Protein AF-A0ABD5T4Z7-F1 (afdb_monomer)

Foldseek 3Di:
DDDDDDDDDDDDDDDDDPDDPDDDDDDPDDDDDPDDDDDDDPPPPVPPPQLPALQQQFAAEPCLQVDLFAKGAYPPAAEDEDEDFLQDLVRLCCLPPPVSCCRVVDRVVRNYMYTYQHDQDDPRAGPPDPCRVVVRVVLSVCSNPPSNRSSVVVNSSSVPRDDDD

Mean predicted aligned error: 14.68 Å

Radius of gyration: 27.95 Å; Cα contacts (8 Å, |Δi|>4): 190; chains: 1; bounding box: 89×66×35 Å

Organism: NCBI:txid1526114

Secondary structure (DSSP, 8-state):
----------------------S-----------------------------STTTTPPPPS-GGG-SS-EES-TTSPEEEEEE-TT-HHHHHIIIIIIHHHIIIIITTTS-EEEEEE--EETTEESSSTTHHHHHHHHHHHHHH-GGGHHHHHHHHHHTPPPP-

pLDDT: mean 80.8, std 23.01, range [32.28, 98.5]

Nearest PDB structures (foldseek):
  3eu4-assembly1_A  TM=8.354E-01  e=1.193E-07  Bacillus subtilis
  7unn-assembly1_A  TM=8.464E-01  e=4.435E-05  Corynebacterium diphtheriae
  4pwp-assembly1_A  TM=8.329E-01  e=1.102E-04  Corynebacterium diphtheriae
  5kbc-assembly2_A  TM=7.481E-01  e=1.738E-04  Chlamydia trachomatis A2497
  4pwo-assembly1_A  TM=6.967E-01  e=1.526E-04  Corynebacterium diphtheriae

Structure (mmCIF, N/CA/C/O backbone):
data_AF-A0ABD5T4Z7-F1
#
_entry.id   AF-A0ABD5T4Z7-F1
#
loop_
_atom_site.group_PDB
_atom_site.id
_atom_site.type_symbol
_atom_site.label_atom_id
_atom_site.label_alt_id
_atom_site.label_comp_id
_atom_site.label_asym_id
_atom_site.label_entity_id
_atom_site.label_seq_id
_atom_site.pdbx_PDB_ins_code
_atom_site.Cartn_x
_atom_site.Cartn_y
_atom_site.Cartn_z
_atom_site.occupancy
_atom_site.B_iso_or_equiv
_atom_site.auth_seq_id
_atom_site.auth_comp_id
_atom_site.auth_asym_id
_atom_site.auth_atom_id
_atom_site.pdbx_PDB_model_num
ATOM 1 N N . MET A 1 1 ? -69.090 -14.774 4.641 1.00 39.78 1 MET A N 1
ATOM 2 C CA . MET A 1 1 ? -70.339 -15.539 4.437 1.00 39.78 1 MET A CA 1
ATOM 3 C C . MET A 1 1 ? -70.352 -15.825 2.949 1.00 39.78 1 MET A C 1
ATOM 5 O O . MET A 1 1 ? -70.501 -14.872 2.207 1.00 39.78 1 MET A O 1
ATOM 9 N N . THR A 1 2 ? -69.904 -16.954 2.415 1.00 38.84 2 THR A N 1
ATOM 10 C CA . THR A 1 2 ? -70.038 -18.411 2.668 1.00 38.84 2 THR A CA 1
ATOM 11 C C . THR A 1 2 ? -68.935 -19.077 1.796 1.00 38.84 2 THR A C 1
ATOM 13 O O . THR A 1 2 ? -68.412 -18.406 0.915 1.00 38.84 2 THR A O 1
ATOM 16 N N . ASP A 1 3 ? -68.463 -20.315 1.898 1.00 37.56 3 ASP A N 1
ATOM 17 C CA . ASP A 1 3 ? -68.778 -21.496 2.688 1.00 37.56 3 ASP A CA 1
ATOM 18 C C . ASP A 1 3 ? -67.532 -22.407 2.700 1.00 37.56 3 ASP A C 1
ATOM 20 O O . ASP A 1 3 ? -66.677 -22.320 1.817 1.00 37.56 3 ASP A O 1
ATOM 24 N N . SER A 1 4 ? -67.450 -23.277 3.701 1.00 41.50 4 SER A N 1
ATOM 25 C CA . SER A 1 4 ? -66.492 -24.382 3.794 1.00 41.50 4 SER A CA 1
ATOM 26 C C . SER A 1 4 ? -66.993 -25.587 3.009 1.00 41.50 4 SER A C 1
ATOM 28 O O . SER A 1 4 ? -68.140 -25.949 3.208 1.00 41.50 4 SER A O 1
ATOM 30 N N . GLU A 1 5 ? -66.115 -26.332 2.330 1.00 50.91 5 GLU A N 1
ATOM 31 C CA . GLU A 1 5 ? -66.215 -27.799 2.322 1.00 50.91 5 GLU A CA 1
ATOM 32 C C . GLU A 1 5 ? -64.828 -28.454 2.365 1.00 50.91 5 GLU A C 1
ATOM 34 O O . GLU A 1 5 ? -63.897 -28.110 1.637 1.00 50.91 5 GLU A O 1
ATOM 39 N N . ARG A 1 6 ? -64.712 -29.400 3.299 1.00 50.28 6 ARG A N 1
ATOM 40 C CA . ARG A 1 6 ? -63.592 -30.310 3.535 1.00 50.28 6 ARG A CA 1
ATOM 41 C C . ARG A 1 6 ? -63.876 -31.615 2.798 1.00 50.28 6 ARG A C 1
ATOM 43 O O . ARG A 1 6 ? -64.969 -32.124 2.994 1.00 50.28 6 ARG A O 1
ATOM 50 N N . ILE A 1 7 ? -62.884 -32.257 2.172 1.00 47.00 7 ILE A N 1
ATOM 51 C CA . ILE A 1 7 ? -62.799 -33.731 2.152 1.00 47.00 7 ILE A CA 1
ATOM 52 C C . ILE A 1 7 ? -61.341 -34.161 2.345 1.00 47.00 7 ILE A C 1
ATOM 54 O O . ILE A 1 7 ? -60.404 -33.582 1.805 1.00 47.00 7 ILE A O 1
ATOM 58 N N . SER A 1 8 ? -61.195 -35.159 3.207 1.00 37.62 8 SER A N 1
ATOM 59 C CA . SER A 1 8 ? -59.979 -35.698 3.793 1.00 37.62 8 SER A CA 1
ATOM 60 C C . SER A 1 8 ? -59.527 -36.983 3.082 1.00 37.62 8 SER A C 1
ATOM 62 O O . SER A 1 8 ? -60.343 -37.694 2.502 1.00 37.62 8 SER A O 1
ATOM 64 N N . THR A 1 9 ? -58.252 -37.320 3.310 1.00 40.53 9 THR A N 1
ATOM 65 C CA . THR A 1 9 ? -57.705 -38.688 3.461 1.00 40.53 9 THR A CA 1
ATOM 66 C C . THR A 1 9 ? -56.966 -39.321 2.271 1.00 40.53 9 THR A C 1
ATOM 68 O O . THR A 1 9 ? -57.551 -39.865 1.346 1.00 40.53 9 THR A O 1
ATOM 71 N N . MET A 1 10 ? -55.633 -39.262 2.404 1.00 40.22 10 MET A N 1
ATOM 72 C CA . MET A 1 10 ? -54.603 -40.320 2.339 1.00 40.22 10 MET A CA 1
ATOM 73 C C . MET A 1 10 ? -54.810 -41.615 1.532 1.00 40.22 10 MET A C 1
ATOM 75 O O . MET A 1 10 ? -55.819 -42.295 1.675 1.00 40.22 10 MET A O 1
ATOM 79 N N . LEU A 1 11 ? -53.684 -42.012 0.907 1.00 36.38 11 LEU A N 1
ATOM 80 C CA . LEU A 1 11 ? -53.050 -43.343 0.727 1.00 36.38 11 LEU A CA 1
ATOM 81 C C . LEU A 1 11 ? -52.586 -43.467 -0.747 1.00 36.38 11 LEU A C 1
ATOM 83 O O . LEU A 1 11 ? -53.341 -43.106 -1.636 1.00 36.38 11 LEU A O 1
ATOM 87 N N . THR A 1 12 ? -51.426 -43.976 -1.170 1.00 33.19 12 THR A N 1
ATOM 88 C CA . THR A 1 12 ? -50.173 -44.448 -0.564 1.00 33.19 12 THR A CA 1
ATOM 89 C C . THR A 1 12 ? -49.206 -44.750 -1.725 1.00 33.19 12 THR A C 1
ATOM 91 O O . THR A 1 12 ? -49.636 -45.269 -2.745 1.00 33.19 12 THR A O 1
ATOM 94 N N . SER A 1 13 ? -47.915 -44.468 -1.508 1.00 32.28 13 SER A N 1
ATOM 95 C CA . SER A 1 13 ? -46.705 -45.156 -2.012 1.00 32.28 13 SER A CA 1
ATOM 96 C C . SER A 1 13 ? -46.496 -45.443 -3.506 1.00 32.28 13 SER A C 1
ATOM 98 O O . SER A 1 13 ? -47.201 -46.235 -4.123 1.00 32.28 13 SER A O 1
ATOM 100 N N . SER A 1 14 ? -45.344 -44.968 -3.991 1.00 37.19 14 SER A N 1
ATOM 101 C CA . SER A 1 14 ? -44.190 -45.778 -4.451 1.00 37.19 14 SER A CA 1
ATOM 102 C C . SER A 1 14 ? -43.542 -45.025 -5.616 1.00 37.19 14 SER A C 1
ATOM 104 O O . SER A 1 14 ? -44.215 -44.696 -6.581 1.00 37.19 14 SER A O 1
ATOM 106 N N . GLY A 1 15 ? -42.274 -44.637 -5.628 1.00 33.97 15 GLY A N 1
ATOM 107 C CA . GLY A 1 15 ? -41.101 -45.184 -4.968 1.00 33.97 15 GLY A CA 1
ATOM 108 C C . GLY A 1 15 ? -39.976 -45.067 -5.998 1.00 33.97 15 GLY A C 1
ATOM 109 O O . GLY A 1 15 ? -40.004 -45.736 -7.023 1.00 33.97 15 GLY A O 1
ATOM 110 N N . GLY A 1 16 ? -39.022 -44.167 -5.772 1.00 33.59 16 GLY A N 1
ATOM 111 C CA . GLY A 1 16 ? -37.958 -43.869 -6.734 1.00 33.59 16 GLY A CA 1
ATOM 112 C C . GLY A 1 16 ? -36.867 -43.034 -6.086 1.00 33.59 16 GLY A C 1
ATOM 113 O O . GLY A 1 16 ? -36.660 -41.879 -6.437 1.00 33.59 1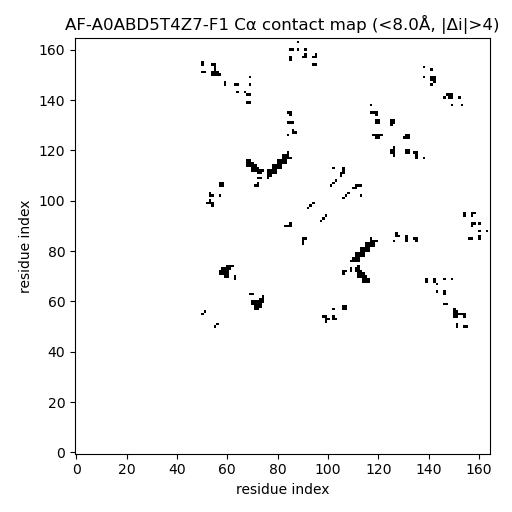6 GLY A O 1
ATOM 114 N N . GLY A 1 17 ? -36.240 -43.597 -5.052 1.00 37.59 17 GLY A N 1
ATOM 115 C CA . GLY A 1 17 ? -35.174 -42.949 -4.299 1.00 37.59 17 GLY A CA 1
ATOM 116 C C . GLY A 1 17 ? -33.935 -42.721 -5.158 1.00 37.59 17 GLY A C 1
ATOM 117 O O . GLY A 1 17 ? -33.195 -43.660 -5.454 1.00 37.59 17 GLY A O 1
ATOM 118 N N . HIS A 1 18 ? -33.667 -41.461 -5.490 1.00 42.56 18 HIS A N 1
ATOM 119 C CA . HIS A 1 18 ? -32.334 -41.033 -5.886 1.00 42.56 18 HIS A CA 1
ATOM 120 C C . HIS A 1 18 ? -31.440 -41.114 -4.649 1.00 42.56 18 HIS A C 1
ATOM 122 O O . HIS A 1 18 ? -31.554 -40.327 -3.710 1.00 42.56 18 HIS A O 1
ATOM 128 N N . ARG A 1 19 ? -30.608 -42.159 -4.619 1.00 52.31 19 ARG A N 1
ATOM 129 C CA . ARG A 1 19 ? -29.655 -42.423 -3.545 1.00 52.31 19 ARG A CA 1
ATOM 130 C C . ARG A 1 19 ? -28.720 -41.225 -3.398 1.00 52.31 19 ARG A C 1
ATOM 132 O O . ARG A 1 19 ? -27.925 -40.929 -4.284 1.00 52.31 19 ARG A O 1
ATOM 139 N N . LEU A 1 20 ? -28.837 -40.575 -2.247 1.00 43.62 20 LEU A N 1
ATOM 140 C CA . LEU A 1 20 ? -27.883 -39.625 -1.697 1.00 43.62 20 LEU A CA 1
ATOM 141 C C . LEU A 1 20 ? -26.507 -40.304 -1.663 1.00 43.62 20 LEU A C 1
ATOM 143 O O . LEU A 1 20 ? -26.320 -41.292 -0.952 1.00 43.62 20 LEU A O 1
ATOM 147 N N . LEU A 1 21 ? -25.552 -39.812 -2.450 1.00 51.69 21 LEU A N 1
ATOM 148 C CA . LEU A 1 21 ? -24.173 -40.293 -2.398 1.00 51.69 21 LEU A CA 1
ATOM 149 C C . LEU A 1 21 ? -23.505 -39.682 -1.166 1.00 51.69 21 LEU A C 1
ATOM 151 O O . LEU A 1 21 ? -23.008 -38.558 -1.167 1.00 51.69 21 LEU A O 1
ATOM 155 N N . THR A 1 22 ? -23.581 -40.428 -0.068 1.00 53.62 22 THR A N 1
ATOM 156 C CA . THR A 1 22 ? -22.953 -40.104 1.206 1.00 53.62 22 THR A CA 1
ATOM 157 C C . THR A 1 22 ? -21.436 -40.276 1.118 1.00 53.62 22 THR A C 1
ATOM 159 O O . THR A 1 22 ? -20.926 -41.290 0.647 1.00 53.62 22 THR A O 1
ATOM 162 N N . ARG A 1 23 ? -20.737 -39.252 1.622 1.00 59.9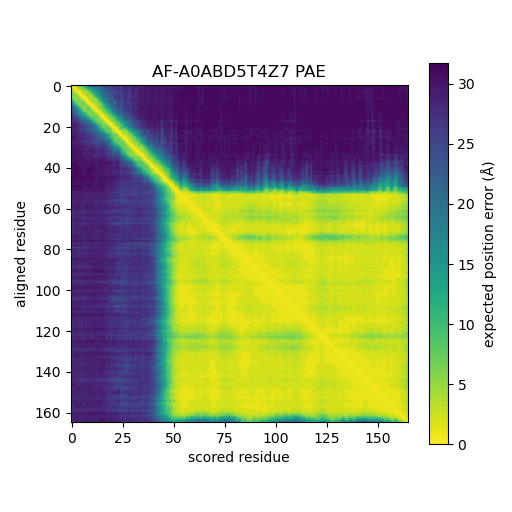1 23 ARG A N 1
ATOM 163 C CA . ARG A 1 23 ? -19.337 -39.226 2.070 1.00 59.91 23 ARG A CA 1
ATOM 164 C C . ARG A 1 23 ? -18.827 -40.590 2.567 1.00 59.91 23 ARG A C 1
ATOM 166 O O . ARG A 1 23 ? -19.459 -41.200 3.423 1.00 59.91 23 ARG A O 1
ATOM 173 N N . ARG A 1 24 ? -17.579 -40.895 2.185 1.00 58.38 24 ARG A N 1
ATOM 174 C CA . ARG A 1 24 ? -16.670 -41.962 2.665 1.00 58.38 24 ARG A CA 1
ATOM 175 C C . ARG A 1 24 ? -16.667 -43.244 1.835 1.00 58.38 24 ARG A C 1
ATOM 177 O O . ARG A 1 24 ? -17.244 -44.255 2.215 1.00 58.38 24 ARG A O 1
ATOM 184 N N . GLN A 1 25 ? -15.825 -43.240 0.808 1.00 56.03 25 GLN A N 1
ATOM 185 C CA . GLN A 1 25 ? -15.017 -44.414 0.493 1.00 56.03 25 GLN A CA 1
ATOM 186 C C . GLN A 1 25 ? -13.549 -43.988 0.470 1.00 56.03 25 GLN A C 1
ATOM 188 O O . GLN A 1 25 ? -13.024 -43.517 -0.530 1.00 56.03 25 GLN A O 1
ATOM 193 N N . PHE A 1 26 ? -12.914 -44.110 1.635 1.00 53.25 26 PHE A N 1
ATOM 194 C CA . PHE A 1 26 ? -11.466 -44.214 1.734 1.00 53.25 26 PHE A CA 1
ATOM 195 C C . PHE A 1 26 ? -11.086 -45.604 1.215 1.00 53.25 26 PHE A C 1
ATOM 197 O O . PHE A 1 26 ? -11.314 -46.593 1.909 1.00 53.25 26 PHE A O 1
ATOM 204 N N . LEU A 1 27 ? -10.521 -45.692 0.011 1.00 56.94 27 LEU A N 1
ATOM 205 C CA . LEU A 1 27 ? -9.670 -46.823 -0.347 1.00 56.94 27 LEU A CA 1
ATOM 206 C C . LEU A 1 27 ? -8.219 -46.397 -0.146 1.00 56.94 27 LEU A C 1
ATOM 208 O O . LEU A 1 27 ? -7.605 -45.761 -0.996 1.00 56.94 27 LEU A O 1
ATOM 212 N N . ALA A 1 28 ? -7.693 -46.755 1.022 1.00 53.09 28 ALA A N 1
ATOM 213 C CA . ALA A 1 28 ? -6.267 -46.880 1.241 1.00 53.09 28 ALA A CA 1
ATOM 214 C C . ALA A 1 28 ? -5.796 -48.150 0.520 1.00 53.09 28 ALA A C 1
ATOM 216 O O . ALA A 1 28 ? -5.963 -49.259 1.024 1.00 53.09 28 ALA A O 1
ATOM 217 N N . THR A 1 29 ? -5.229 -47.996 -0.673 1.00 51.19 29 THR A N 1
ATOM 218 C CA . THR A 1 29 ? -4.413 -49.036 -1.305 1.00 51.19 29 THR A CA 1
ATOM 219 C C . THR A 1 29 ? -2.966 -48.584 -1.266 1.00 51.19 29 THR A C 1
ATOM 221 O O . THR A 1 29 ? -2.518 -47.782 -2.081 1.00 51.19 29 THR A O 1
ATOM 224 N N . SER A 1 30 ? -2.252 -49.088 -0.264 1.00 54.72 30 SER A N 1
ATOM 225 C CA . SER A 1 30 ? -0.803 -49.008 -0.144 1.00 54.72 30 SER A CA 1
ATOM 226 C C . SER A 1 30 ? -0.158 -49.738 -1.323 1.00 54.72 30 SER A C 1
ATOM 228 O O . SER A 1 30 ? -0.179 -50.964 -1.385 1.00 54.72 30 SER A O 1
ATOM 230 N N . GLY A 1 31 ? 0.405 -48.984 -2.263 1.00 53.81 31 GLY A N 1
ATOM 231 C CA . GLY A 1 31 ? 1.261 -49.499 -3.326 1.00 53.81 31 GLY A CA 1
ATOM 232 C C . GLY A 1 31 ? 2.620 -48.821 -3.241 1.00 53.81 31 GLY A C 1
ATOM 233 O O . GLY A 1 31 ? 2.824 -47.774 -3.843 1.00 53.81 31 GLY A O 1
ATOM 234 N N . VAL A 1 32 ? 3.542 -49.387 -2.460 1.00 56.94 32 VAL A N 1
ATOM 235 C CA . VAL A 1 32 ? 4.944 -48.952 -2.457 1.00 56.94 32 VAL A CA 1
ATOM 236 C C . VAL A 1 32 ? 5.616 -49.567 -3.682 1.00 56.94 32 VAL A C 1
ATOM 238 O O . VAL A 1 32 ? 5.956 -50.748 -3.680 1.00 56.94 32 VAL A O 1
ATOM 241 N N . LEU A 1 33 ? 5.807 -48.770 -4.732 1.00 57.75 33 LEU A N 1
ATOM 242 C CA . LEU A 1 33 ? 6.773 -49.060 -5.789 1.00 57.75 33 LEU A CA 1
ATOM 243 C C . LEU A 1 33 ? 8.054 -48.292 -5.459 1.00 57.75 33 LEU A C 1
ATOM 245 O O . LEU A 1 33 ? 8.175 -47.105 -5.750 1.00 57.75 33 LEU A O 1
ATOM 249 N N . ALA A 1 34 ? 9.006 -48.968 -4.817 1.00 53.97 34 ALA A N 1
ATOM 250 C CA . ALA A 1 34 ? 10.354 -48.449 -4.632 1.00 53.97 34 ALA A CA 1
ATOM 251 C C . ALA A 1 34 ? 11.120 -48.558 -5.961 1.00 53.97 34 ALA A C 1
ATOM 253 O O . ALA A 1 34 ? 11.834 -49.527 -6.210 1.00 53.97 34 ALA A O 1
ATOM 254 N N . LEU A 1 35 ? 10.942 -47.564 -6.831 1.00 57.84 35 LEU A N 1
ATOM 255 C CA . LEU A 1 35 ? 11.816 -47.338 -7.978 1.00 57.84 35 LEU A CA 1
ATOM 256 C C . LEU A 1 35 ? 12.981 -46.464 -7.514 1.00 57.84 35 LEU A C 1
ATOM 258 O O . LEU A 1 35 ? 12.883 -45.247 -7.402 1.00 57.84 35 LEU A O 1
ATOM 262 N N . SER A 1 36 ? 14.083 -47.131 -7.188 1.00 58.81 36 SER A N 1
ATOM 263 C CA . SER A 1 36 ? 15.388 -46.507 -7.016 1.00 58.81 36 SER A CA 1
ATOM 264 C C . SER A 1 36 ? 15.882 -46.040 -8.392 1.00 58.81 36 SER A C 1
ATOM 266 O O . SER A 1 36 ? 16.047 -46.865 -9.290 1.00 58.81 36 SER A O 1
ATOM 268 N N . GLY A 1 37 ? 16.076 -44.731 -8.582 1.00 44.12 37 GLY A N 1
ATOM 269 C CA . GLY A 1 37 ? 16.571 -44.176 -9.844 1.00 44.12 37 GLY A CA 1
ATOM 270 C C . GLY A 1 37 ? 16.648 -42.652 -9.838 1.00 44.12 37 GLY A C 1
ATOM 271 O O . GLY A 1 37 ? 15.638 -41.967 -9.941 1.00 44.12 37 GLY A O 1
ATOM 272 N N . CYS A 1 38 ? 17.866 -42.138 -9.704 1.00 61.47 38 CYS A N 1
ATOM 273 C CA . CYS A 1 38 ? 18.228 -40.729 -9.661 1.00 61.47 38 CYS A CA 1
ATOM 274 C C . CYS A 1 38 ? 17.854 -39.975 -10.945 1.00 61.47 38 CYS A C 1
ATOM 276 O O . CYS A 1 38 ? 18.483 -40.200 -11.974 1.00 61.47 38 CYS A O 1
ATOM 278 N N . LEU A 1 39 ? 16.948 -39.005 -10.846 1.00 51.59 39 LEU A N 1
ATOM 279 C CA . LEU A 1 39 ? 16.996 -37.759 -11.611 1.00 51.59 39 LEU A CA 1
ATOM 280 C C . LEU A 1 39 ? 16.475 -36.657 -10.690 1.00 51.59 39 LEU A C 1
ATOM 282 O O . LEU A 1 39 ? 15.333 -36.704 -10.240 1.00 51.59 39 LEU A O 1
ATOM 286 N N . GLY A 1 40 ? 17.354 -35.709 -10.362 1.00 52.25 40 GLY A N 1
ATOM 287 C CA . GLY A 1 40 ? 16.985 -34.480 -9.680 1.00 52.25 40 GLY A CA 1
ATOM 288 C C . GLY A 1 40 ? 16.010 -33.710 -10.557 1.00 52.25 40 GLY A C 1
ATOM 289 O O . GLY A 1 40 ? 16.410 -33.096 -11.540 1.00 52.25 40 GLY A O 1
ATOM 290 N N . GLY A 1 41 ? 14.730 -33.803 -10.218 1.00 41.44 41 GLY A N 1
ATOM 291 C CA . GLY A 1 41 ? 13.744 -32.809 -10.583 1.00 41.44 41 GLY A CA 1
ATOM 292 C C . GLY A 1 41 ? 13.807 -31.741 -9.511 1.00 41.44 41 GLY A C 1
ATOM 293 O O . GLY A 1 41 ? 13.408 -31.979 -8.373 1.00 41.44 41 GLY A O 1
ATOM 294 N N . GLU A 1 42 ? 14.371 -30.591 -9.853 1.00 46.41 42 GLU A N 1
ATOM 295 C CA . GLU A 1 42 ? 14.107 -29.368 -9.114 1.00 46.41 42 GLU A CA 1
ATOM 296 C C . GLU A 1 42 ? 12.589 -29.201 -9.114 1.00 46.41 42 GLU A C 1
ATOM 298 O O . GLU A 1 42 ? 11.973 -28.995 -10.162 1.00 46.41 42 GLU A O 1
ATOM 303 N N . ASN A 1 43 ? 11.979 -29.369 -7.943 1.00 42.06 43 ASN A N 1
ATOM 304 C CA . ASN A 1 43 ? 10.598 -28.989 -7.720 1.00 42.06 43 ASN A CA 1
ATOM 305 C C . ASN A 1 43 ? 10.563 -27.464 -7.813 1.00 42.06 43 ASN A C 1
ATOM 307 O O . ASN A 1 43 ? 10.548 -26.770 -6.803 1.00 42.06 43 ASN A O 1
ATOM 311 N N . ASN A 1 44 ? 10.570 -26.936 -9.031 1.00 50.12 44 ASN A N 1
ATOM 312 C CA . ASN A 1 44 ? 10.092 -25.594 -9.295 1.00 50.12 44 ASN A CA 1
ATOM 313 C C . ASN A 1 44 ? 8.562 -25.678 -9.293 1.00 50.12 44 ASN A C 1
ATOM 315 O O . ASN A 1 44 ? 7.878 -25.460 -10.292 1.00 50.12 44 ASN A O 1
ATOM 319 N N . GLU A 1 45 ? 8.029 -26.090 -8.140 1.00 41.09 45 GLU A N 1
ATOM 320 C CA . GLU A 1 45 ? 6.723 -25.634 -7.731 1.00 41.09 45 GLU A CA 1
ATOM 321 C C . GLU A 1 45 ? 6.922 -24.131 -7.619 1.00 41.09 45 GLU A C 1
ATOM 323 O O . GLU A 1 45 ? 7.532 -23.639 -6.672 1.00 41.09 45 GLU A O 1
ATOM 328 N N . SER A 1 46 ? 6.514 -23.412 -8.667 1.00 45.25 46 SER A N 1
ATOM 329 C CA . SER A 1 46 ? 6.170 -22.011 -8.531 1.00 45.25 46 SER A CA 1
ATOM 330 C C . SER A 1 46 ? 5.081 -22.017 -7.476 1.00 45.25 46 SER A C 1
ATOM 332 O O . SER A 1 46 ? 3.898 -22.221 -7.759 1.00 45.25 46 SER A O 1
ATOM 334 N N . THR A 1 47 ? 5.516 -21.924 -6.223 1.00 41.19 47 THR A N 1
ATOM 335 C CA . THR A 1 47 ? 4.669 -21.561 -5.122 1.00 41.19 47 THR A CA 1
ATOM 336 C C . THR A 1 47 ? 4.182 -20.190 -5.545 1.00 41.19 47 THR A C 1
ATOM 338 O O . THR A 1 47 ? 4.850 -19.185 -5.320 1.00 41.19 47 THR A O 1
ATOM 341 N N . ASN A 1 48 ? 3.017 -20.136 -6.192 1.00 48.09 48 ASN A N 1
ATOM 342 C CA . ASN A 1 48 ? 2.094 -19.067 -5.878 1.00 48.09 48 ASN A CA 1
ATOM 343 C C . ASN A 1 48 ? 1.909 -19.236 -4.376 1.00 48.09 48 ASN A C 1
ATOM 345 O O . ASN A 1 48 ? 1.092 -20.051 -3.944 1.00 48.09 48 ASN A O 1
ATOM 349 N N . ALA A 1 49 ? 2.806 -18.617 -3.601 1.00 50.69 49 ALA A N 1
ATOM 350 C CA . ALA A 1 49 ? 2.700 -18.575 -2.166 1.00 50.69 49 ALA A CA 1
ATOM 351 C C . ALA A 1 49 ? 1.276 -18.094 -1.942 1.00 50.69 49 ALA A C 1
ATOM 353 O O . ALA A 1 49 ? 0.874 -17.073 -2.506 1.00 50.69 49 ALA A O 1
ATOM 354 N N . ALA A 1 50 ? 0.465 -18.919 -1.285 1.00 55.97 50 ALA A N 1
ATOM 355 C CA . ALA A 1 50 ? -0.869 -18.494 -0.933 1.00 55.97 50 ALA A CA 1
ATOM 356 C C . ALA A 1 50 ? -0.675 -17.219 -0.112 1.00 55.97 50 ALA A C 1
ATOM 358 O O . ALA A 1 50 ? -0.077 -17.263 0.960 1.00 55.97 50 ALA A O 1
ATOM 359 N N . VAL A 1 51 ? -1.066 -16.087 -0.693 1.00 64.12 51 VAL A N 1
ATOM 360 C CA . VAL A 1 51 ? -0.923 -14.777 -0.073 1.00 64.12 51 VAL A CA 1
ATOM 361 C C . VAL A 1 51 ? -2.040 -14.688 0.958 1.00 64.12 51 VAL A C 1
ATOM 363 O O . VAL A 1 51 ? -3.177 -14.309 0.657 1.00 64.12 51 VAL A O 1
ATOM 366 N N . ASP A 1 52 ? -1.738 -15.235 2.131 1.00 77.94 52 ASP A N 1
ATOM 367 C CA . ASP A 1 52 ? -2.640 -15.395 3.269 1.00 77.94 52 ASP A CA 1
ATOM 368 C C . ASP A 1 52 ? -1.936 -14.964 4.565 1.00 77.94 52 ASP A C 1
ATOM 370 O O . ASP A 1 52 ? -1.965 -15.650 5.585 1.00 77.94 52 ASP A O 1
ATOM 374 N N . ASP A 1 53 ? -1.233 -13.835 4.490 1.00 89.44 53 ASP A N 1
ATOM 375 C CA . ASP A 1 53 ? -0.601 -13.160 5.622 1.00 89.44 53 ASP A CA 1
ATOM 376 C C . ASP A 1 53 ? -1.521 -12.078 6.227 1.00 89.44 53 ASP A C 1
ATOM 378 O O . ASP A 1 53 ? -2.683 -11.915 5.836 1.00 89.44 53 ASP A O 1
ATOM 382 N N . ALA A 1 54 ? -1.003 -11.353 7.224 1.00 95.75 54 ALA A N 1
ATOM 383 C CA . ALA A 1 54 ? -1.733 -10.291 7.911 1.00 95.75 54 ALA A CA 1
ATOM 384 C C . ALA A 1 54 ? -2.132 -9.146 6.970 1.00 95.75 54 ALA A C 1
ATOM 386 O O . ALA A 1 54 ? -3.225 -8.603 7.098 1.00 95.75 54 ALA A O 1
ATOM 387 N N . VAL A 1 55 ? -1.287 -8.785 5.998 1.00 96.88 55 VAL A N 1
ATOM 388 C CA . VAL A 1 55 ? -1.599 -7.684 5.081 1.00 96.88 55 VAL A CA 1
ATOM 389 C C . VAL A 1 55 ? -2.697 -8.110 4.116 1.00 96.88 55 VAL A C 1
ATOM 391 O O . VAL A 1 55 ? -3.679 -7.391 3.970 1.00 96.88 55 VAL A O 1
ATOM 394 N N . ALA A 1 56 ? -2.604 -9.303 3.528 1.00 96.50 56 ALA A N 1
ATOM 395 C CA . ALA A 1 56 ? -3.614 -9.837 2.612 1.00 96.50 56 ALA A CA 1
ATOM 396 C C . ALA A 1 56 ? -5.019 -9.955 3.228 1.00 96.50 56 ALA A C 1
ATOM 398 O O . ALA A 1 56 ? -6.014 -9.990 2.495 1.00 96.50 56 ALA A O 1
ATOM 399 N N . ASN A 1 57 ? -5.086 -10.022 4.559 1.00 96.12 57 ASN A N 1
ATOM 400 C CA . ASN A 1 57 ? -6.305 -10.111 5.357 1.00 96.12 57 ASN A CA 1
ATOM 401 C C . ASN A 1 57 ? -6.559 -8.857 6.212 1.00 96.12 57 ASN A C 1
ATOM 403 O O . ASN A 1 57 ? -7.362 -8.912 7.146 1.00 96.12 57 ASN A O 1
ATOM 407 N N . ALA A 1 58 ? -5.897 -7.736 5.904 1.00 96.94 58 ALA A N 1
ATOM 408 C CA . ALA A 1 58 ? -6.068 -6.494 6.643 1.00 96.94 58 ALA A CA 1
ATOM 409 C C . ALA A 1 58 ? -7.556 -6.078 6.668 1.00 96.94 58 ALA A C 1
ATOM 411 O O . ALA A 1 58 ? -8.228 -6.182 5.639 1.00 96.94 58 ALA A O 1
ATOM 412 N N . PRO A 1 59 ? -8.085 -5.589 7.807 1.00 97.00 59 PRO A N 1
ATOM 413 C CA . PRO A 1 59 ? -9.500 -5.247 7.917 1.00 97.00 59 PRO A CA 1
ATOM 414 C C . PRO A 1 59 ? -9.920 -4.182 6.902 1.00 97.00 59 PRO A C 1
ATOM 416 O O . PRO A 1 59 ? -9.294 -3.123 6.825 1.00 97.00 59 PRO A O 1
ATOM 419 N N . ASP A 1 60 ? -11.010 -4.414 6.176 1.00 95.56 60 ASP A N 1
ATOM 420 C CA . ASP A 1 60 ? -11.595 -3.399 5.300 1.00 95.56 60 ASP A CA 1
ATOM 421 C C . ASP A 1 60 ? -12.233 -2.256 6.117 1.00 95.56 60 ASP A C 1
ATOM 423 O O . ASP A 1 60 ? -12.749 -2.484 7.217 1.00 95.56 60 ASP A O 1
ATOM 427 N N . PRO A 1 61 ? -12.232 -1.011 5.608 1.00 95.25 61 PRO A N 1
ATOM 428 C CA . PRO A 1 61 ? -13.023 0.067 6.195 1.00 95.25 61 PRO A CA 1
ATOM 429 C C . PRO A 1 61 ? -14.528 -0.177 5.984 1.00 95.25 61 PRO A C 1
ATOM 431 O O . PRO A 1 61 ? -14.928 -0.803 5.007 1.00 95.25 61 PRO A O 1
ATOM 434 N N . ASP A 1 62 ? -15.377 0.407 6.838 1.00 93.19 62 ASP A N 1
ATOM 435 C CA . ASP A 1 62 ? -16.844 0.250 6.752 1.00 93.19 62 ASP A CA 1
ATOM 436 C C . ASP A 1 62 ? -17.447 0.742 5.421 1.00 93.19 62 ASP A C 1
ATOM 438 O O . ASP A 1 62 ? -18.454 0.218 4.947 1.00 93.19 62 ASP A O 1
ATOM 442 N N . ASP A 1 63 ? -16.835 1.766 4.820 1.00 93.94 63 ASP A N 1
ATOM 443 C CA . ASP A 1 63 ? -17.186 2.289 3.499 1.00 93.94 63 ASP A CA 1
ATOM 444 C C . ASP A 1 63 ? -15.905 2.543 2.684 1.00 93.94 63 ASP A C 1
ATOM 446 O O . ASP A 1 63 ? -15.368 3.660 2.697 1.00 93.94 63 ASP A O 1
ATOM 450 N N . PRO A 1 64 ? -15.383 1.530 1.968 1.00 92.25 64 PRO A N 1
ATOM 451 C CA . PRO A 1 64 ? -14.175 1.684 1.160 1.00 92.25 64 PRO A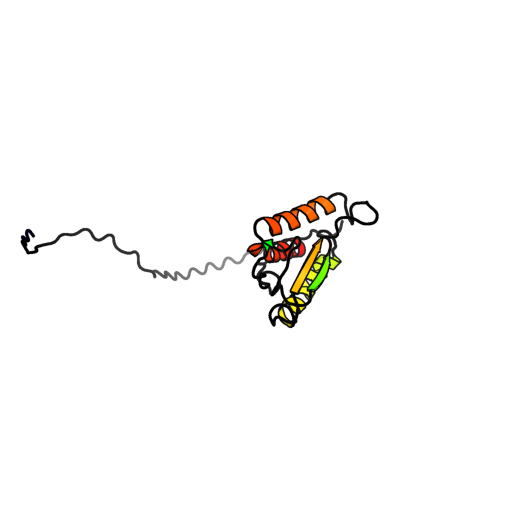 CA 1
ATOM 452 C C . PRO A 1 64 ? -14.374 2.662 -0.004 1.00 92.25 64 PRO A C 1
ATOM 454 O O . PRO A 1 64 ? -13.426 3.328 -0.421 1.00 92.25 64 PRO A O 1
ATOM 457 N N . THR A 1 65 ? -15.612 2.827 -0.484 1.00 90.94 65 THR A N 1
ATOM 458 C CA . THR A 1 65 ? -15.931 3.710 -1.617 1.00 90.94 65 THR A CA 1
ATOM 459 C C . THR A 1 65 ? -15.835 5.195 -1.267 1.00 90.94 65 THR A C 1
ATOM 461 O O . THR A 1 65 ? -15.671 6.032 -2.155 1.00 90.94 65 THR A O 1
ATOM 464 N N . SER A 1 66 ? -15.859 5.532 0.026 1.00 92.44 66 SER A N 1
ATOM 465 C CA . SER A 1 66 ? -15.642 6.897 0.521 1.00 92.44 66 SER A CA 1
ATOM 466 C C . SER A 1 66 ? -14.199 7.399 0.355 1.00 92.44 66 SER A C 1
ATOM 468 O O . SER A 1 66 ? -13.947 8.602 0.460 1.00 92.44 66 SER A O 1
ATOM 470 N N . SER A 1 67 ? -13.237 6.502 0.102 1.00 94.06 67 SER A N 1
ATOM 471 C CA . SER A 1 67 ? -11.807 6.815 0.041 1.00 94.06 67 SER A CA 1
ATOM 472 C C . SER A 1 67 ? -11.260 6.708 -1.383 1.00 94.06 67 SER A C 1
ATOM 474 O O . SER A 1 67 ? -11.378 5.675 -2.031 1.00 94.06 67 SER A O 1
ATOM 476 N N . THR A 1 68 ? -10.571 7.753 -1.858 1.00 95.50 68 THR A N 1
ATOM 477 C CA . THR A 1 68 ? -9.889 7.742 -3.172 1.00 95.50 68 THR A CA 1
ATOM 478 C C . THR A 1 68 ? -8.766 6.704 -3.260 1.00 95.50 68 THR A C 1
ATOM 480 O O . THR A 1 68 ? -8.436 6.237 -4.347 1.00 95.50 68 THR A O 1
ATOM 483 N N . TYR A 1 69 ? -8.141 6.385 -2.128 1.00 97.50 69 TYR A N 1
ATOM 484 C CA . TYR A 1 69 ? -6.995 5.487 -2.035 1.00 97.50 69 TYR A CA 1
ATOM 485 C C . TYR A 1 69 ? -7.317 4.309 -1.134 1.00 97.50 69 TYR A C 1
ATOM 487 O O . TYR A 1 69 ? -8.100 4.449 -0.191 1.00 97.50 69 TYR A O 1
ATOM 495 N N . ALA A 1 70 ? -6.638 3.195 -1.393 1.00 97.81 70 ALA A N 1
ATOM 496 C CA . ALA A 1 70 ? -6.787 1.984 -0.615 1.00 97.81 70 ALA A CA 1
ATOM 497 C C . ALA A 1 70 ? -6.505 2.201 0.862 1.00 97.81 70 ALA A C 1
ATOM 499 O O . ALA A 1 70 ? -5.506 2.828 1.234 1.00 97.81 70 ALA A O 1
ATOM 500 N N . ARG A 1 71 ? -7.406 1.673 1.686 1.00 97.75 71 ARG A N 1
ATOM 501 C CA . ARG A 1 71 ? -7.389 1.832 3.132 1.00 97.75 71 ARG A CA 1
ATOM 502 C C . ARG A 1 71 ? -7.650 0.495 3.813 1.00 97.75 71 ARG A C 1
ATOM 504 O O . ARG A 1 71 ? -8.404 -0.317 3.292 1.00 97.75 71 ARG A O 1
ATOM 511 N N . ALA A 1 72 ? -7.024 0.298 4.964 1.00 97.88 72 ALA A N 1
ATOM 512 C CA . ALA A 1 72 ? -7.345 -0.756 5.917 1.00 97.88 72 ALA A CA 1
ATOM 513 C C . ALA A 1 72 ? -7.604 -0.141 7.295 1.00 97.88 72 ALA A C 1
ATOM 515 O O . ALA A 1 72 ? -7.029 0.898 7.645 1.00 97.88 72 ALA A O 1
ATOM 516 N N . GLY A 1 73 ? -8.441 -0.808 8.080 1.00 96.75 73 GLY A N 1
ATOM 517 C CA . GLY A 1 73 ? -8.869 -0.387 9.405 1.00 96.75 73 GLY A CA 1
ATOM 518 C C . GLY A 1 73 ? -10.010 0.630 9.384 1.00 96.75 73 GLY A C 1
ATOM 519 O O . GLY A 1 73 ? -10.395 1.178 8.346 1.00 96.75 73 GLY A O 1
ATOM 520 N N . ALA A 1 74 ? -10.552 0.896 10.572 1.00 92.56 74 ALA A N 1
ATOM 521 C CA . ALA A 1 74 ? -11.709 1.767 10.744 1.00 92.56 74 ALA A CA 1
ATOM 522 C C . ALA A 1 74 ? -11.437 3.207 10.262 1.00 92.56 74 ALA A C 1
ATOM 524 O O . ALA A 1 74 ? -10.372 3.791 10.483 1.00 92.56 74 ALA A O 1
ATOM 525 N N . ALA A 1 75 ? -12.426 3.802 9.588 1.00 88.56 75 ALA A N 1
ATOM 526 C CA . ALA A 1 75 ? -12.271 5.094 8.920 1.00 88.56 75 ALA A CA 1
ATOM 527 C C . ALA A 1 75 ? -12.034 6.268 9.891 1.00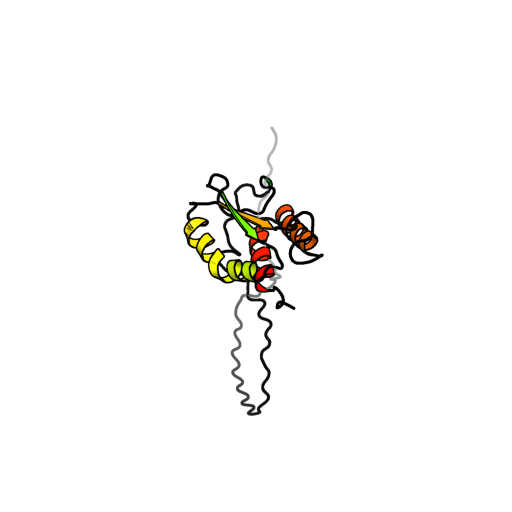 88.56 75 ALA A C 1
ATOM 529 O O . ALA A 1 75 ? -11.407 7.255 9.504 1.00 88.56 75 ALA A O 1
ATOM 530 N N . ASP A 1 76 ? -12.485 6.145 11.140 1.00 90.50 76 ASP A N 1
ATOM 531 C CA . ASP A 1 76 ? -12.413 7.167 12.191 1.00 90.50 76 ASP A CA 1
ATOM 532 C C . ASP A 1 76 ? -11.088 7.169 12.984 1.00 90.50 76 ASP A C 1
ATOM 534 O O . ASP A 1 76 ? -10.920 7.954 13.920 1.00 90.50 76 ASP A O 1
ATOM 538 N N . ARG A 1 77 ? -10.134 6.309 12.612 1.00 95.94 77 ARG A N 1
ATOM 539 C CA . ARG A 1 77 ? -8.804 6.225 13.228 1.00 95.94 77 ARG A CA 1
ATOM 540 C C . ARG A 1 77 ? -7.815 7.208 12.582 1.00 95.94 77 ARG A C 1
ATOM 542 O O . ARG A 1 77 ? -7.949 7.529 11.394 1.00 95.94 77 ARG A O 1
ATOM 549 N N . PRO A 1 78 ? -6.760 7.648 13.300 1.00 97.88 78 PRO A N 1
ATOM 550 C CA . PRO A 1 78 ? -5.634 8.354 12.690 1.00 97.88 78 PRO A CA 1
ATOM 551 C C . PRO A 1 78 ? -5.085 7.595 11.477 1.00 97.88 78 PRO A C 1
ATOM 553 O O . PRO A 1 78 ? -5.014 6.369 11.485 1.00 97.88 78 PRO A O 1
ATOM 556 N N . THR A 1 79 ? -4.711 8.316 10.418 1.00 97.56 79 THR A N 1
ATOM 557 C CA . THR A 1 79 ? -4.237 7.697 9.170 1.00 97.56 79 THR A CA 1
ATOM 558 C C . THR A 1 79 ? -2.723 7.694 9.092 1.00 97.56 79 THR A C 1
ATOM 560 O O . THR A 1 79 ? -2.108 8.759 9.100 1.00 97.56 79 THR A O 1
ATOM 563 N N . VAL A 1 80 ? -2.138 6.514 8.907 1.00 98.25 80 VAL A N 1
ATOM 564 C CA . VAL A 1 80 ? -0.746 6.349 8.481 1.00 98.25 80 VAL A CA 1
ATOM 565 C C . VAL A 1 80 ? -0.741 6.085 6.981 1.00 98.25 80 VAL A C 1
ATOM 567 O O . VAL A 1 80 ? -1.382 5.153 6.503 1.00 98.25 80 VAL A O 1
ATOM 570 N N . THR A 1 81 ? -0.047 6.932 6.218 1.00 98.19 81 THR A N 1
ATOM 571 C CA . THR A 1 81 ? 0.055 6.778 4.760 1.00 98.19 81 THR A CA 1
ATOM 572 C C . THR A 1 81 ? 1.396 6.168 4.377 1.00 98.19 81 THR A C 1
ATOM 574 O O . THR A 1 81 ? 2.438 6.790 4.576 1.00 98.19 81 THR A O 1
ATOM 577 N N . TYR A 1 82 ? 1.353 4.982 3.779 1.00 97.25 82 TYR A N 1
ATOM 578 C CA . TYR A 1 82 ? 2.484 4.342 3.129 1.00 97.25 82 TYR A CA 1
ATOM 579 C C . TYR A 1 82 ? 2.541 4.774 1.657 1.00 97.25 82 TYR A C 1
A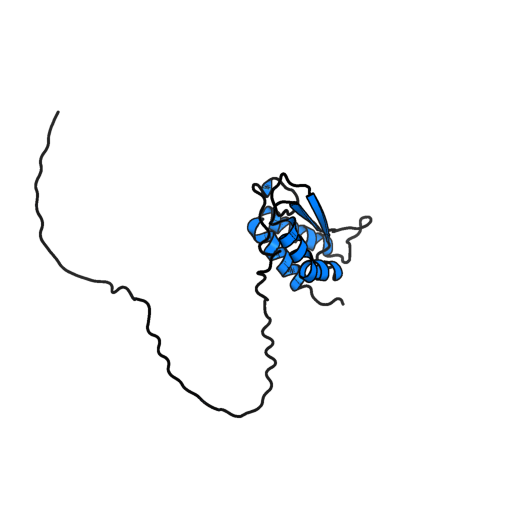TOM 581 O O . TYR A 1 82 ? 1.660 4.454 0.855 1.00 97.25 82 TYR A O 1
ATOM 589 N N . TYR A 1 83 ? 3.579 5.534 1.306 1.00 97.44 83 TYR A N 1
ATOM 590 C CA . TYR A 1 83 ? 3.897 5.858 -0.082 1.00 97.44 83 TYR A CA 1
ATOM 591 C C . TYR A 1 83 ? 4.858 4.807 -0.635 1.00 97.44 83 TYR A C 1
ATOM 593 O O . TYR A 1 83 ? 5.976 4.681 -0.142 1.00 97.44 83 TYR A O 1
ATOM 601 N N . GLY A 1 84 ? 4.434 4.088 -1.671 1.00 97.12 84 GLY A N 1
ATOM 602 C CA . GLY A 1 84 ? 5.241 3.059 -2.330 1.00 97.12 84 GLY A CA 1
ATOM 603 C C . GLY A 1 84 ? 5.163 3.163 -3.847 1.00 97.12 84 GLY A C 1
ATOM 604 O O . GLY A 1 84 ? 4.388 3.943 -4.387 1.00 97.12 84 GLY A O 1
ATOM 605 N N . ASN A 1 85 ? 5.957 2.380 -4.563 1.00 97.31 85 ASN A N 1
ATOM 606 C CA . ASN A 1 85 ? 5.856 2.238 -6.014 1.00 97.31 85 ASN A CA 1
ATOM 607 C C . ASN A 1 85 ? 5.916 0.745 -6.342 1.00 97.31 85 ASN A C 1
ATOM 609 O O . ASN A 1 85 ? 6.740 0.033 -5.784 1.00 97.31 85 ASN A O 1
ATOM 613 N N . TRP A 1 86 ? 5.060 0.274 -7.247 1.00 96.88 86 TRP A N 1
ATOM 614 C CA . TRP A 1 86 ? 4.933 -1.149 -7.596 1.00 96.88 86 TRP A CA 1
ATOM 615 C C . TRP A 1 86 ? 6.193 -1.784 -8.211 1.00 96.88 86 TRP A C 1
ATOM 617 O O . TRP A 1 86 ? 6.215 -2.986 -8.445 1.00 96.88 86 TRP A O 1
ATOM 627 N N . LYS A 1 87 ? 7.214 -0.981 -8.529 1.00 94.31 87 LYS A N 1
ATOM 628 C CA . LYS A 1 87 ? 8.501 -1.412 -9.092 1.00 94.31 87 LYS A CA 1
ATOM 629 C C . LYS A 1 87 ? 9.683 -1.158 -8.155 1.00 94.31 87 LYS A C 1
ATOM 631 O O . LYS A 1 87 ? 10.827 -1.227 -8.579 1.00 94.31 87 LYS A O 1
ATOM 636 N N . CYS A 1 88 ? 9.423 -0.724 -6.930 1.00 96.12 88 CYS A N 1
ATOM 637 C CA . CYS A 1 88 ? 10.456 -0.368 -5.970 1.00 96.12 88 CYS A CA 1
ATOM 638 C C . CYS A 1 88 ? 10.824 -1.617 -5.155 1.00 96.12 88 CYS A C 1
ATOM 640 O O . CYS A 1 88 ? 9.978 -2.075 -4.386 1.00 96.12 88 CYS A O 1
ATOM 642 N N . PRO A 1 89 ? 12.064 -2.129 -5.239 1.00 95.44 89 PRO A N 1
ATOM 643 C CA . PRO A 1 89 ? 12.440 -3.368 -4.553 1.00 95.44 89 PRO A CA 1
ATOM 644 C C . PRO A 1 89 ? 12.363 -3.211 -3.030 1.00 95.44 89 PRO A C 1
ATOM 646 O O . PRO A 1 89 ? 11.801 -4.050 -2.346 1.00 95.44 89 PRO A O 1
ATOM 649 N N . TYR A 1 90 ? 12.780 -2.060 -2.494 1.00 95.94 90 TYR A N 1
ATOM 650 C CA . TYR A 1 90 ? 12.636 -1.764 -1.062 1.00 95.94 90 TYR A CA 1
ATOM 651 C C . TYR A 1 90 ? 11.178 -1.636 -0.608 1.00 95.94 90 TYR A C 1
ATOM 653 O O . TYR A 1 90 ? 10.875 -1.753 0.576 1.00 95.94 90 TYR A O 1
ATOM 661 N N . CYS A 1 91 ? 10.273 -1.334 -1.537 1.00 97.00 91 CYS A N 1
ATOM 662 C CA . CYS A 1 91 ? 8.850 -1.271 -1.264 1.00 97.00 91 CYS A CA 1
ATOM 663 C C . CYS A 1 91 ? 8.272 -2.687 -1.203 1.00 97.00 91 CYS A C 1
ATOM 665 O O . CYS A 1 91 ? 7.465 -2.944 -0.318 1.00 97.00 91 CYS A O 1
ATOM 667 N N . ALA A 1 92 ? 8.745 -3.597 -2.065 1.00 95.75 92 ALA A N 1
ATOM 668 C CA . ALA A 1 92 ? 8.455 -5.021 -1.952 1.00 95.75 92 ALA A CA 1
ATOM 669 C C . ALA A 1 92 ? 8.963 -5.586 -0.619 1.00 95.75 92 ALA A C 1
ATOM 671 O O . ALA A 1 92 ? 8.145 -6.093 0.139 1.00 95.75 92 ALA A O 1
ATOM 672 N N . ASP A 1 93 ? 10.242 -5.372 -0.281 1.00 95.56 93 ASP A N 1
ATOM 673 C CA . ASP A 1 93 ? 10.831 -5.817 0.993 1.00 95.56 93 ASP A CA 1
ATOM 674 C C . ASP A 1 93 ? 10.028 -5.293 2.196 1.00 95.56 93 ASP A C 1
ATOM 676 O O . ASP A 1 93 ? 9.704 -6.021 3.130 1.00 95.56 93 ASP A O 1
ATOM 680 N N . PHE A 1 94 ? 9.658 -4.007 2.183 1.00 97.19 94 PHE A N 1
ATOM 681 C CA . PHE A 1 94 ? 8.837 -3.436 3.248 1.00 97.19 94 PHE A CA 1
ATOM 682 C C . PHE A 1 94 ? 7.459 -4.102 3.343 1.00 97.19 94 PHE A C 1
ATOM 684 O O . PHE A 1 94 ? 7.001 -4.379 4.453 1.00 97.19 94 PHE A O 1
ATOM 691 N N . SER A 1 95 ? 6.808 -4.345 2.203 1.00 95.06 95 SER A N 1
ATOM 692 C CA . SER A 1 95 ? 5.502 -5.005 2.134 1.00 95.06 95 SER A CA 1
ATOM 693 C C . SER A 1 95 ? 5.565 -6.404 2.741 1.00 95.06 95 SER A C 1
ATOM 695 O O . SER A 1 95 ? 4.840 -6.692 3.691 1.00 95.06 95 SER A O 1
ATOM 697 N N . THR A 1 96 ? 6.496 -7.229 2.257 1.00 93.12 96 THR A N 1
ATOM 698 C CA . THR A 1 96 ? 6.559 -8.655 2.588 1.00 93.12 96 THR A CA 1
ATOM 699 C C . THR A 1 96 ? 7.139 -8.926 3.971 1.00 93.12 96 THR A C 1
ATOM 701 O O . THR A 1 96 ? 6.763 -9.912 4.602 1.00 93.12 96 THR A O 1
ATOM 704 N N . ASP A 1 97 ? 8.026 -8.058 4.469 1.00 94.00 97 ASP A N 1
ATOM 705 C CA . ASP A 1 97 ? 8.787 -8.351 5.689 1.00 94.00 97 ASP A CA 1
ATOM 706 C C . ASP A 1 97 ? 8.318 -7.537 6.905 1.00 94.00 97 ASP A C 1
ATOM 708 O O . ASP A 1 97 ? 8.445 -7.990 8.047 1.00 94.00 97 ASP A O 1
ATOM 712 N N . PHE A 1 98 ? 7.784 -6.325 6.697 1.00 95.75 98 PHE A N 1
ATOM 713 C CA . PHE A 1 98 ? 7.518 -5.378 7.789 1.00 95.75 98 PHE A CA 1
ATOM 714 C C . PHE A 1 98 ? 6.065 -4.924 7.893 1.00 95.75 98 PHE A C 1
ATOM 716 O O . PHE A 1 98 ? 5.580 -4.721 9.011 1.00 95.75 98 PHE A O 1
ATOM 723 N N . LEU A 1 99 ? 5.359 -4.757 6.773 1.00 97.56 99 LEU A N 1
ATOM 724 C CA . LEU A 1 99 ? 4.004 -4.208 6.770 1.00 97.56 99 LEU A CA 1
ATOM 725 C C . LEU A 1 99 ? 3.024 -5.090 7.555 1.00 97.56 99 LEU A C 1
ATOM 727 O O . LEU A 1 99 ? 2.162 -4.559 8.254 1.00 97.56 99 LEU A O 1
ATOM 731 N N . GLY A 1 100 ? 3.213 -6.413 7.537 1.00 97.50 100 GLY A N 1
ATOM 732 C CA . GLY A 1 100 ? 2.417 -7.350 8.335 1.00 97.50 100 GLY A CA 1
ATOM 733 C C . GLY A 1 100 ? 2.459 -7.070 9.841 1.00 97.50 100 GLY A C 1
ATOM 734 O O . GLY A 1 100 ? 1.427 -7.168 10.507 1.00 97.50 100 GLY A O 1
ATOM 735 N N . ASN A 1 101 ? 3.604 -6.627 10.374 1.00 97.75 101 ASN A N 1
ATOM 736 C CA . ASN A 1 101 ? 3.712 -6.231 11.782 1.00 97.75 101 ASN A CA 1
ATOM 737 C C . ASN A 1 101 ? 2.895 -4.962 12.054 1.00 97.75 101 ASN A C 1
ATOM 739 O O . ASN A 1 101 ? 2.210 -4.873 13.062 1.00 97.75 101 ASN A O 1
ATOM 743 N N . ILE A 1 102 ? 2.898 -3.994 11.128 1.00 98.25 102 ILE A N 1
ATOM 744 C CA . ILE A 1 102 ? 2.092 -2.771 11.269 1.00 98.25 102 ILE A CA 1
ATOM 745 C C . ILE A 1 102 ? 0.597 -3.101 11.268 1.00 98.25 102 ILE A C 1
ATOM 747 O O . ILE A 1 102 ? -0.162 -2.532 12.054 1.00 98.25 102 ILE A O 1
ATOM 751 N N . VAL A 1 103 ? 0.173 -4.013 10.390 1.00 98.38 103 VAL A N 1
ATOM 752 C CA . VAL A 1 103 ? -1.224 -4.449 10.328 1.00 98.38 103 VAL A CA 1
ATOM 753 C C . VAL A 1 103 ? -1.627 -5.133 11.633 1.00 98.38 103 VAL A C 1
ATOM 755 O O . VAL A 1 103 ? -2.581 -4.690 12.270 1.00 98.38 103 VAL A O 1
ATOM 758 N N . THR A 1 104 ? -0.851 -6.126 12.066 1.00 98.31 104 THR A N 1
ATOM 759 C CA . THR A 1 104 ? -1.130 -6.916 13.277 1.00 98.31 104 THR A CA 1
ATOM 760 C C . THR A 1 104 ? -1.104 -6.060 14.547 1.00 98.31 104 THR A C 1
ATOM 762 O O . THR A 1 104 ? -2.000 -6.155 15.382 1.00 98.31 104 THR A O 1
ATOM 765 N N . ASP A 1 105 ? -0.100 -5.193 14.698 1.00 98.38 105 ASP A N 1
ATOM 766 C CA . ASP A 1 105 ? 0.138 -4.482 15.958 1.00 98.38 105 ASP A CA 1
ATOM 767 C C . ASP A 1 105 ? -0.672 -3.183 16.087 1.00 98.38 105 ASP A C 1
ATOM 769 O O . ASP A 1 105 ? -0.846 -2.700 17.204 1.00 98.38 105 ASP A O 1
ATOM 773 N N . TYR A 1 106 ? -1.163 -2.601 14.980 1.00 98.44 106 TYR A N 1
ATOM 774 C CA . TYR A 1 106 ? -1.810 -1.278 15.007 1.00 98.44 106 TYR A CA 1
ATOM 775 C C . TYR A 1 106 ? -3.104 -1.155 14.194 1.00 98.44 106 TYR A C 1
ATOM 777 O O . TYR A 1 106 ? -3.993 -0.395 14.590 1.00 98.44 106 TYR A O 1
ATOM 785 N N . VAL A 1 107 ? -3.245 -1.855 13.064 1.00 98.31 107 VAL A N 1
ATOM 786 C CA . VAL A 1 107 ? -4.474 -1.771 12.251 1.00 98.31 107 VAL A CA 1
ATOM 787 C C . VAL A 1 107 ? -5.563 -2.662 12.843 1.00 98.31 107 VAL A C 1
ATOM 789 O O . VAL A 1 107 ? -6.665 -2.181 13.100 1.00 98.31 107 VAL A O 1
ATOM 792 N N . GLU A 1 108 ? -5.256 -3.934 13.108 1.00 97.56 108 GLU A N 1
ATOM 793 C CA . GLU A 1 108 ? -6.205 -4.895 13.689 1.00 97.56 108 GLU A CA 1
ATOM 794 C C . GLU A 1 108 ? -6.724 -4.477 15.078 1.00 97.56 108 GLU A C 1
ATOM 796 O O . GLU A 1 108 ? -7.933 -4.581 15.305 1.00 97.56 108 GLU A O 1
ATOM 801 N N . PRO A 1 109 ? -5.898 -3.929 15.996 1.00 97.81 109 PRO A N 1
ATOM 802 C CA . PRO A 1 109 ? -6.384 -3.420 17.281 1.00 97.81 109 PRO A CA 1
ATOM 803 C C . PRO A 1 109 ? -7.224 -2.140 17.164 1.00 97.81 109 PRO A C 1
ATOM 805 O O . PRO A 1 109 ? -7.898 -1.760 18.124 1.00 97.81 109 PRO A O 1
ATOM 808 N N . GLY A 1 110 ? -7.206 -1.472 16.005 1.00 97.56 110 GLY A N 1
ATOM 809 C CA . GLY A 1 110 ? -7.919 -0.217 15.780 1.00 97.56 110 GLY A CA 1
ATOM 810 C C . GLY A 1 110 ? -7.197 1.015 16.332 1.00 97.56 110 GLY A C 1
ATOM 811 O O . GLY A 1 110 ? -7.852 1.992 16.704 1.00 97.56 110 GLY A O 1
ATOM 812 N N . ASP A 1 111 ? -5.866 1.002 16.382 1.00 98.38 111 ASP A N 1
ATOM 813 C CA . ASP A 1 111 ? -5.077 2.175 16.777 1.00 98.38 111 ASP A CA 1
ATOM 814 C C . ASP A 1 111 ? -4.905 3.150 15.610 1.00 98.38 111 ASP A C 1
ATOM 816 O O . ASP A 1 111 ? -4.966 4.372 15.785 1.00 98.38 111 ASP A O 1
ATOM 820 N N . ILE A 1 112 ? -4.728 2.614 14.400 1.00 98.50 112 ILE A N 1
ATOM 821 C CA . ILE A 1 112 ? -4.570 3.391 13.172 1.00 98.50 112 ILE A CA 1
ATOM 822 C C . ILE A 1 112 ? -5.443 2.840 12.049 1.00 98.50 112 ILE A C 1
ATOM 824 O O . ILE A 1 112 ? -5.943 1.721 12.077 1.00 98.50 112 ILE A O 1
ATOM 828 N N . SER A 1 113 ? -5.551 3.647 11.006 1.00 98.12 113 SER A N 1
ATOM 829 C CA . SER A 1 113 ? -5.918 3.208 9.668 1.00 98.12 113 SER A CA 1
ATOM 830 C C . SER A 1 113 ? -4.695 3.315 8.766 1.00 98.12 113 SER A C 1
ATOM 832 O O . SER A 1 113 ? -3.970 4.317 8.786 1.00 98.12 113 SER A O 1
ATOM 834 N N . LEU A 1 114 ? -4.458 2.286 7.966 1.00 98.50 114 LEU A N 1
ATOM 835 C CA . LEU A 1 114 ? -3.388 2.270 6.978 1.00 98.50 114 LEU A CA 1
ATOM 836 C C . LEU A 1 114 ? -3.946 2.757 5.641 1.00 98.50 114 LEU A C 1
ATOM 838 O O . LEU A 1 114 ? -5.027 2.342 5.237 1.00 98.50 114 LEU A O 1
ATOM 842 N N . GLN A 1 115 ? -3.217 3.619 4.937 1.00 98.38 115 GLN A N 1
ATOM 843 C CA . GLN A 1 115 ? -3.520 4.007 3.561 1.00 98.38 115 GLN A CA 1
ATOM 844 C C . GLN A 1 115 ? -2.306 3.766 2.671 1.00 98.38 115 GLN A C 1
ATOM 846 O O . GLN A 1 115 ? -1.213 4.223 2.998 1.00 98.38 115 GLN A O 1
ATOM 851 N N . PHE A 1 116 ? -2.502 3.131 1.518 1.00 98.50 116 PHE A N 1
ATOM 852 C CA . PHE A 1 116 ? -1.456 3.011 0.506 1.00 98.50 116 PHE A CA 1
ATOM 853 C C . PHE A 1 116 ? -1.635 4.044 -0.606 1.00 98.50 116 PHE A C 1
ATOM 855 O O . PHE A 1 116 ? -2.734 4.235 -1.133 1.00 98.50 116 PHE A O 1
ATOM 862 N N . ARG A 1 117 ? -0.538 4.690 -1.012 1.00 97.88 117 ARG A N 1
ATOM 863 C CA . ARG A 1 117 ? -0.504 5.589 -2.171 1.00 97.88 117 ARG A CA 1
ATOM 864 C C . ARG A 1 117 ? 0.657 5.232 -3.091 1.00 97.88 117 ARG A C 1
ATOM 866 O O . ARG A 1 117 ? 1.819 5.421 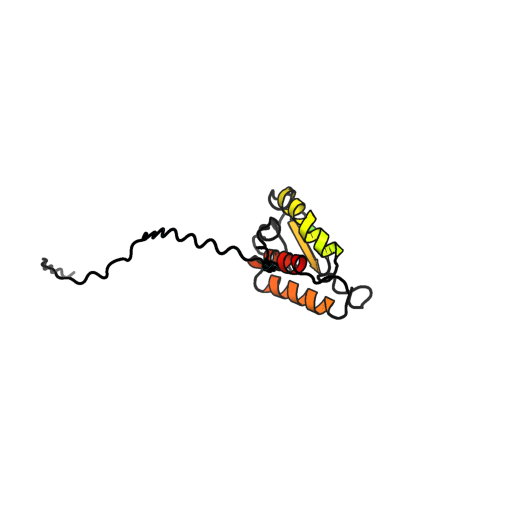-2.741 1.00 97.88 117 ARG A O 1
ATOM 873 N N . ALA A 1 118 ? 0.324 4.789 -4.302 1.00 97.81 118 ALA A N 1
ATOM 874 C CA . ALA A 1 118 ? 1.308 4.520 -5.341 1.00 97.81 118 ALA A CA 1
ATOM 875 C C . ALA A 1 118 ? 1.914 5.831 -5.884 1.00 97.81 118 ALA A C 1
ATOM 877 O O . ALA A 1 118 ? 1.234 6.623 -6.543 1.00 97.81 118 ALA A O 1
ATOM 878 N N . LEU A 1 119 ? 3.202 6.055 -5.633 1.00 97.06 119 LEU A N 1
ATOM 879 C CA . LEU A 1 119 ? 3.998 7.147 -6.177 1.00 97.06 119 LEU A CA 1
ATOM 880 C C . LEU A 1 119 ? 4.329 6.866 -7.647 1.00 97.06 119 LEU A C 1
ATOM 882 O O . LEU A 1 119 ? 5.276 6.151 -7.963 1.00 97.06 119 LEU A O 1
ATOM 886 N N . ALA A 1 120 ? 3.534 7.432 -8.552 1.00 97.38 120 ALA A N 1
ATOM 887 C CA . ALA A 1 120 ? 3.683 7.238 -9.994 1.00 97.38 120 ALA A CA 1
ATOM 888 C C . ALA A 1 120 ? 4.742 8.143 -10.649 1.00 97.38 120 ALA A C 1
ATOM 890 O O . ALA A 1 120 ? 5.327 7.757 -11.661 1.00 97.38 120 ALA A O 1
ATOM 891 N N . TYR A 1 121 ? 4.964 9.338 -10.094 1.00 97.44 121 TYR A N 1
ATOM 892 C CA . TYR A 1 121 ? 5.784 10.390 -10.695 1.00 97.44 121 TYR A CA 1
ATOM 893 C C . TYR A 1 121 ? 6.692 11.058 -9.662 1.00 97.44 121 TYR A C 1
ATOM 895 O O . TYR A 1 121 ? 6.306 11.195 -8.500 1.00 97.44 121 TYR A O 1
ATOM 903 N N . ILE A 1 122 ? 7.845 11.544 -10.116 1.00 95.44 122 ILE A N 1
ATOM 904 C CA . ILE A 1 122 ? 8.697 12.493 -9.394 1.00 95.44 122 ILE A CA 1
ATOM 905 C C . ILE A 1 122 ? 9.112 13.596 -10.372 1.00 95.44 122 ILE A C 1
ATOM 907 O O . ILE A 1 122 ? 9.461 13.309 -11.513 1.00 95.44 122 ILE A O 1
ATOM 911 N N . ASP A 1 123 ? 8.971 14.860 -9.970 1.00 95.25 123 ASP A N 1
ATOM 912 C CA . ASP A 1 123 ? 9.280 16.033 -10.806 1.00 95.25 123 ASP A CA 1
ATOM 913 C C . ASP A 1 123 ? 8.642 16.023 -12.214 1.00 95.25 123 ASP A C 1
ATOM 915 O O . ASP A 1 123 ? 9.190 16.553 -13.175 1.00 95.25 123 ASP A O 1
ATOM 919 N N . GLY A 1 124 ? 7.446 15.435 -12.330 1.00 95.56 124 GLY A N 1
ATOM 920 C CA . GLY A 1 124 ? 6.682 15.350 -13.582 1.00 95.56 124 GLY A CA 1
ATOM 921 C C . GLY A 1 124 ? 7.013 14.142 -14.461 1.00 95.56 124 GLY A C 1
ATOM 922 O O . GLY A 1 124 ? 6.272 13.870 -15.403 1.00 95.56 124 GLY A O 1
ATOM 923 N N . GLU A 1 125 ? 8.044 13.371 -14.120 1.00 97.50 125 GLU A N 1
ATOM 924 C CA . GLU A 1 125 ? 8.473 12.198 -14.879 1.00 97.50 125 GLU A CA 1
ATOM 925 C C . GLU A 1 125 ? 8.069 10.888 -14.185 1.00 97.50 125 GLU A C 1
ATOM 927 O O . GLU A 1 125 ? 7.984 10.844 -12.952 1.00 97.50 125 GLU A O 1
ATOM 932 N N . PRO A 1 126 ? 7.790 9.807 -14.941 1.00 97.69 126 PRO A N 1
ATOM 933 C CA . PRO A 1 126 ? 7.521 8.488 -14.374 1.00 97.69 126 PRO A CA 1
ATOM 934 C C . PRO A 1 126 ? 8.617 8.046 -13.396 1.00 97.69 126 PRO A C 1
ATOM 936 O O . PRO A 1 126 ? 9.798 8.008 -13.742 1.00 97.69 126 PRO A O 1
ATOM 939 N N . PHE A 1 127 ? 8.229 7.684 -12.173 1.00 95.50 127 PHE A N 1
ATOM 940 C CA . PHE A 1 127 ? 9.178 7.256 -11.148 1.00 95.50 127 PHE A CA 1
ATOM 941 C C . PHE A 1 127 ? 9.591 5.790 -11.358 1.00 95.50 127 PHE A C 1
ATOM 943 O O . PHE A 1 127 ? 8.733 4.926 -11.525 1.00 95.50 127 PHE A O 1
ATOM 950 N N . LEU A 1 128 ? 10.898 5.509 -11.324 1.00 94.44 128 LEU A N 1
ATOM 951 C CA . LEU A 1 128 ? 11.554 4.205 -11.558 1.00 94.44 128 LEU A CA 1
ATOM 952 C C . LEU A 1 128 ? 11.448 3.644 -12.983 1.00 94.44 128 LEU A C 1
ATOM 954 O O . LEU A 1 128 ? 12.439 3.135 -13.497 1.00 94.44 128 LEU A O 1
ATOM 958 N N . ALA A 1 129 ? 10.297 3.745 -13.649 1.00 93.50 129 ALA A N 1
ATOM 959 C CA . ALA A 1 129 ? 10.159 3.312 -15.037 1.00 93.50 129 ALA A CA 1
ATOM 960 C C . ALA A 1 129 ? 8.963 3.945 -15.757 1.00 93.50 129 ALA A C 1
ATOM 962 O O . ALA A 1 129 ? 7.993 4.390 -15.145 1.00 93.50 129 ALA A O 1
ATOM 963 N N . SER A 1 130 ? 9.000 3.903 -17.093 1.00 96.38 130 SER A N 1
ATOM 964 C CA . SER A 1 130 ? 7.960 4.471 -17.970 1.00 96.38 130 SER A CA 1
ATOM 965 C C . SER A 1 130 ? 6.557 3.865 -17.791 1.00 96.38 130 SER A C 1
ATOM 967 O O . SER A 1 130 ? 5.560 4.461 -18.205 1.00 96.38 130 SER A O 1
ATOM 969 N N . ASP A 1 131 ? 6.457 2.671 -17.208 1.00 95.81 131 ASP A N 1
ATOM 970 C CA . ASP A 1 131 ? 5.209 1.967 -16.921 1.00 95.81 131 ASP A CA 1
ATOM 971 C C . ASP A 1 131 ? 4.687 2.190 -15.494 1.00 95.81 131 ASP A C 1
ATOM 973 O O . ASP A 1 131 ? 3.547 1.814 -15.218 1.00 95.81 131 ASP A O 1
ATOM 977 N N . ALA A 1 132 ? 5.440 2.856 -14.611 1.00 96.31 132 ALA A N 1
ATOM 978 C CA . ALA A 1 132 ? 5.025 3.096 -13.228 1.00 96.31 132 ALA A CA 1
ATOM 979 C C . ALA A 1 132 ? 3.668 3.816 -13.095 1.00 96.31 132 ALA A C 1
ATOM 981 O O . ALA A 1 132 ? 2.854 3.383 -12.274 1.00 96.31 132 ALA A O 1
ATOM 982 N N . PRO A 1 133 ? 3.324 4.822 -13.929 1.00 98.25 133 PRO A N 1
ATOM 983 C CA . PRO A 1 133 ? 1.986 5.399 -13.905 1.00 98.25 133 PRO A CA 1
ATOM 984 C C . PRO A 1 133 ? 0.889 4.393 -14.240 1.00 98.25 133 PRO A C 1
ATOM 9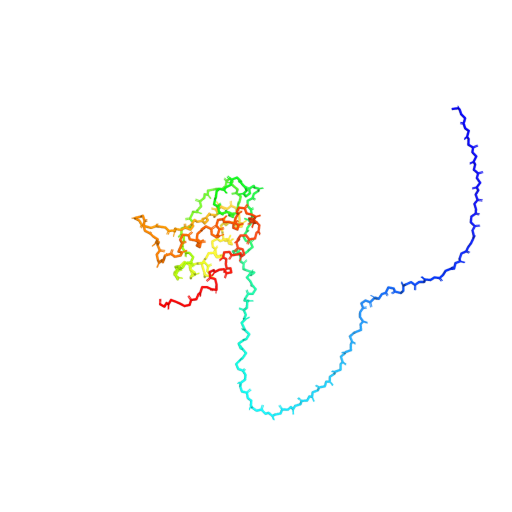86 O O . PRO A 1 133 ? -0.165 4.416 -13.613 1.00 98.25 133 PRO A O 1
ATOM 989 N N . ARG A 1 134 ? 1.127 3.474 -15.185 1.00 98.19 134 ARG A N 1
ATOM 990 C CA . ARG A 1 134 ? 0.147 2.431 -15.524 1.00 98.19 134 ARG A CA 1
ATOM 991 C C . ARG A 1 134 ? -0.024 1.439 -14.379 1.00 98.19 134 ARG A C 1
ATOM 993 O O . ARG A 1 134 ? -1.157 1.089 -14.074 1.00 98.19 134 ARG A O 1
ATOM 1000 N N . ALA A 1 135 ? 1.062 1.044 -13.717 1.00 97.38 135 ALA A N 1
ATOM 1001 C CA . ALA A 1 135 ? 0.990 0.189 -12.534 1.00 97.38 135 ALA A CA 1
ATOM 1002 C C . ALA A 1 135 ? 0.207 0.868 -11.392 1.00 97.38 135 ALA A C 1
ATOM 1004 O O . ALA A 1 135 ? -0.681 0.260 -10.798 1.00 97.38 135 ALA A O 1
ATOM 1005 N N . ALA A 1 136 ? 0.463 2.158 -11.141 1.00 98.12 136 ALA A N 1
ATOM 1006 C CA . ALA A 1 136 ? -0.275 2.941 -10.150 1.00 98.12 136 ALA A CA 1
ATOM 1007 C C . ALA A 1 136 ? -1.780 3.011 -10.461 1.00 98.12 136 ALA A C 1
ATOM 1009 O O . ALA A 1 136 ? -2.599 2.797 -9.568 1.00 98.12 136 ALA A O 1
ATOM 1010 N N . GLN A 1 137 ? -2.144 3.249 -11.726 1.00 98.19 137 GLN A N 1
ATOM 1011 C CA . GLN A 1 137 ? -3.541 3.219 -12.175 1.00 98.19 137 GLN A CA 1
ATOM 1012 C C . GLN A 1 137 ? -4.166 1.826 -12.040 1.00 98.19 137 GLN A C 1
ATOM 1014 O O . GLN A 1 137 ? -5.321 1.724 -11.643 1.00 98.19 137 GLN A O 1
ATOM 1019 N N . GLY A 1 138 ? -3.412 0.759 -12.324 1.00 98.12 138 GLY A N 1
ATOM 1020 C CA . GLY A 1 138 ? -3.863 -0.621 -12.138 1.00 98.12 138 GLY A CA 1
ATOM 1021 C C . GLY A 1 138 ? -4.260 -0.903 -10.690 1.00 98.12 138 GLY A C 1
ATOM 1022 O O . GLY A 1 138 ? -5.378 -1.345 -10.442 1.00 98.12 138 GLY A O 1
ATOM 1023 N N . GLY A 1 139 ? -3.396 -0.549 -9.732 1.00 97.94 139 GLY A N 1
ATOM 1024 C CA . GLY A 1 139 ? -3.705 -0.677 -8.305 1.00 97.94 139 GLY A CA 1
ATOM 1025 C C . GLY A 1 139 ? -4.933 0.136 -7.882 1.00 97.94 139 GLY A C 1
ATOM 1026 O O . GLY A 1 139 ? -5.833 -0.397 -7.238 1.00 97.94 139 GLY A O 1
ATOM 1027 N N . LEU A 1 140 ? -5.033 1.401 -8.307 1.00 97.88 140 LEU A N 1
ATOM 1028 C CA . LEU A 1 140 ? -6.231 2.218 -8.053 1.00 97.88 140 LEU A CA 1
ATOM 1029 C C . LEU A 1 140 ? -7.499 1.606 -8.664 1.00 97.88 140 LEU A C 1
ATOM 1031 O O . LEU A 1 140 ? -8.565 1.672 -8.062 1.00 97.88 140 LEU A O 1
ATOM 1035 N N . GLY A 1 141 ? -7.392 1.000 -9.847 1.00 98.19 141 GLY A N 1
ATOM 1036 C CA . GLY A 1 141 ? -8.492 0.297 -10.498 1.00 98.19 141 GLY A CA 1
ATOM 1037 C C . GLY A 1 141 ? -9.009 -0.874 -9.666 1.00 98.19 141 GLY A C 1
ATOM 1038 O O . GLY A 1 141 ? -10.220 -1.011 -9.520 1.00 98.19 141 GLY A O 1
ATOM 1039 N N . VAL A 1 142 ? -8.110 -1.666 -9.071 1.00 98.25 142 VAL A N 1
ATOM 1040 C CA . VAL A 1 142 ? -8.493 -2.752 -8.155 1.00 98.25 142 VAL A CA 1
ATOM 1041 C C . VAL A 1 142 ? -9.244 -2.192 -6.950 1.00 98.25 142 VAL A C 1
ATOM 1043 O O . VAL A 1 142 ? -10.334 -2.670 -6.661 1.00 98.25 142 VAL A O 1
ATOM 1046 N N . TRP A 1 143 ? -8.733 -1.135 -6.308 1.00 98.12 143 TRP A N 1
ATOM 1047 C CA . TRP A 1 143 ? -9.421 -0.508 -5.171 1.00 98.12 143 TRP A CA 1
ATOM 1048 C C . TRP A 1 143 ? -10.825 -0.011 -5.532 1.00 98.12 143 TRP A C 1
ATOM 1050 O O . TRP A 1 143 ? -11.776 -0.225 -4.791 1.00 98.12 143 TRP A O 1
ATOM 1060 N N . ASN A 1 144 ? -10.967 0.627 -6.694 1.00 97.81 144 ASN A N 1
ATOM 1061 C CA . ASN A 1 144 ? -12.240 1.200 -7.125 1.00 97.81 144 ASN A CA 1
ATOM 1062 C C . ASN A 1 144 ? -13.295 0.147 -7.499 1.00 97.81 144 ASN A C 1
ATOM 1064 O O . ASN A 1 144 ? -14.482 0.467 -7.514 1.00 97.81 144 ASN A O 1
ATOM 1068 N N . VAL A 1 145 ? -12.881 -1.069 -7.870 1.00 97.69 145 VAL A N 1
ATOM 1069 C CA . VAL A 1 145 ? -13.782 -2.115 -8.383 1.00 97.69 145 VAL A CA 1
ATOM 1070 C C . VAL A 1 145 ? -14.020 -3.230 -7.367 1.00 97.69 145 VAL A C 1
ATOM 1072 O O . VAL A 1 145 ? -15.133 -3.745 -7.303 1.00 97.69 145 VAL A O 1
ATOM 1075 N N . ALA A 1 146 ? -12.994 -3.608 -6.609 1.00 97.31 146 ALA A N 1
ATOM 1076 C CA . ALA A 1 146 ? -13.008 -4.730 -5.674 1.00 97.31 146 ALA A CA 1
ATOM 1077 C C . ALA A 1 146 ? -12.132 -4.419 -4.441 1.00 97.31 146 ALA A C 1
ATOM 1079 O O . ALA A 1 146 ? -11.093 -5.069 -4.242 1.00 97.31 146 ALA A O 1
ATOM 1080 N N . PRO A 1 147 ? -12.494 -3.397 -3.638 1.00 97.06 147 PRO A N 1
ATOM 1081 C CA . PRO A 1 147 ? -11.706 -2.973 -2.480 1.00 97.06 147 PRO A CA 1
ATOM 1082 C C . PRO A 1 147 ? -11.435 -4.110 -1.485 1.00 97.06 147 PRO A C 1
ATOM 1084 O O . PRO A 1 147 ? -10.323 -4.201 -0.976 1.00 97.06 147 PRO A O 1
ATOM 1087 N N . GLU A 1 148 ? -12.378 -5.038 -1.315 1.00 95.94 148 GLU A N 1
ATOM 1088 C CA . GLU A 1 148 ? -12.287 -6.212 -0.431 1.00 95.94 148 GLU A CA 1
ATOM 1089 C C . GLU A 1 148 ? -11.202 -7.225 -0.839 1.00 95.94 148 GLU A C 1
ATOM 1091 O O . GLU A 1 148 ? -10.845 -8.135 -0.092 1.00 95.94 148 GLU A O 1
ATOM 1096 N N . THR A 1 149 ? -10.674 -7.102 -2.059 1.00 96.62 149 THR A N 1
ATOM 1097 C CA . THR A 1 149 ? -9.569 -7.937 -2.558 1.00 96.62 149 THR A CA 1
ATOM 1098 C C . THR A 1 149 ? -8.261 -7.169 -2.696 1.00 96.62 149 THR A C 1
ATOM 1100 O O . THR A 1 149 ? -7.231 -7.765 -3.024 1.00 96.62 149 THR A O 1
ATOM 1103 N N . TYR A 1 150 ? -8.278 -5.859 -2.440 1.00 97.88 150 TYR A N 1
ATOM 1104 C CA . TYR A 1 150 ? -7.162 -4.976 -2.741 1.00 97.88 150 TYR A CA 1
ATOM 1105 C C . TYR A 1 150 ? -5.882 -5.386 -2.019 1.00 97.88 150 TYR A C 1
ATOM 1107 O O . TYR A 1 150 ? -4.832 -5.455 -2.651 1.00 97.88 150 TYR A O 1
ATOM 1115 N N . TRP A 1 151 ? -5.947 -5.672 -0.718 1.00 97.81 151 TRP A N 1
ATOM 1116 C CA . TRP A 1 151 ? -4.741 -5.967 0.058 1.00 97.81 151 TRP A CA 1
ATOM 1117 C C . TRP A 1 151 ? -4.124 -7.320 -0.295 1.00 97.81 151 TRP A C 1
ATOM 1119 O O . TRP A 1 151 ? -2.904 -7.447 -0.359 1.00 97.81 151 TRP A O 1
ATOM 1129 N N . ARG A 1 152 ? -4.947 -8.302 -0.671 1.00 97.38 152 ARG A N 1
ATOM 1130 C CA . ARG A 1 152 ? -4.457 -9.553 -1.261 1.00 97.38 152 ARG A CA 1
ATOM 1131 C C . ARG A 1 152 ? -3.795 -9.323 -2.620 1.00 97.38 152 ARG A C 1
ATOM 1133 O O . ARG A 1 152 ? -2.756 -9.913 -2.897 1.00 97.38 152 ARG A O 1
ATOM 1140 N N . TYR A 1 153 ? -4.371 -8.464 -3.463 1.00 97.56 153 TYR A N 1
ATOM 1141 C CA . TYR A 1 153 ? -3.738 -8.051 -4.718 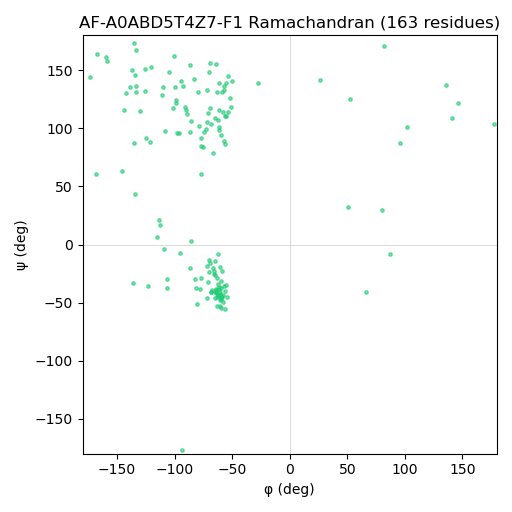1.00 97.56 153 TYR A CA 1
ATOM 1142 C C . TYR A 1 153 ? -2.408 -7.320 -4.470 1.00 97.56 153 TYR A C 1
ATOM 1144 O O . TYR A 1 153 ? -1.427 -7.609 -5.148 1.00 97.56 153 TYR A O 1
ATOM 1152 N N . HIS A 1 154 ? -2.364 -6.409 -3.496 1.00 97.69 154 HIS A N 1
ATOM 1153 C CA . HIS A 1 154 ? -1.177 -5.641 -3.123 1.00 97.69 154 HIS A CA 1
ATOM 1154 C C . HIS A 1 154 ? -0.007 -6.560 -2.771 1.00 97.69 154 HIS A C 1
ATOM 1156 O O . HIS A 1 154 ? 1.040 -6.486 -3.414 1.00 97.69 154 HIS A O 1
ATOM 1162 N N . GLU A 1 155 ? -0.220 -7.471 -1.821 1.00 96.06 155 GLU A N 1
ATOM 1163 C CA . GLU A 1 155 ? 0.804 -8.429 -1.408 1.00 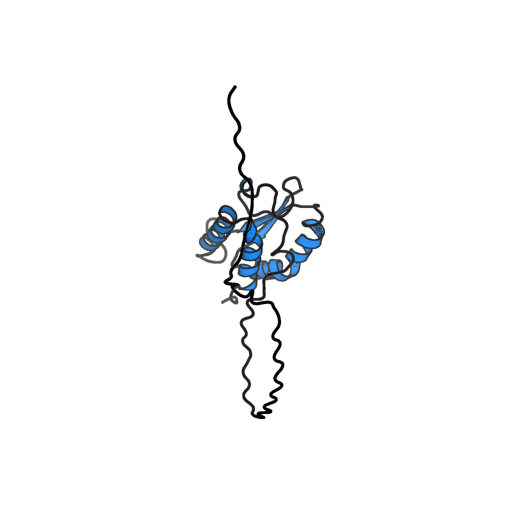96.06 155 GLU A CA 1
ATOM 1164 C C . GLU A 1 155 ? 1.188 -9.380 -2.537 1.00 96.06 155 GLU A C 1
ATOM 1166 O O . GLU A 1 155 ? 2.370 -9.644 -2.744 1.00 96.06 155 GLU A O 1
ATOM 1171 N N . TYR A 1 156 ? 0.221 -9.839 -3.338 1.00 96.44 156 TYR A N 1
ATOM 1172 C CA . TYR A 1 156 ? 0.531 -10.678 -4.491 1.00 96.44 156 TYR A CA 1
ATOM 1173 C C . TYR A 1 156 ? 1.463 -9.967 -5.474 1.00 96.44 156 TYR A C 1
ATOM 1175 O O . TYR A 1 156 ? 2.434 -10.564 -5.933 1.00 96.44 156 TYR A O 1
ATOM 1183 N N . VAL A 1 157 ? 1.203 -8.700 -5.799 1.00 96.62 157 VAL A N 1
ATOM 1184 C CA . VAL A 1 157 ? 2.050 -7.950 -6.734 1.00 96.62 157 VAL A CA 1
ATOM 1185 C C . VAL A 1 157 ? 3.452 -7.744 -6.168 1.00 96.62 157 VAL A C 1
ATOM 1187 O O . VAL A 1 157 ? 4.417 -7.983 -6.891 1.00 96.62 157 VAL A O 1
ATOM 1190 N N . PHE A 1 158 ? 3.581 -7.343 -4.901 1.00 96.31 158 PHE A N 1
ATOM 1191 C CA . PHE A 1 158 ? 4.893 -7.109 -4.292 1.00 96.31 158 PHE A CA 1
ATOM 1192 C C . PHE A 1 158 ? 5.698 -8.400 -4.101 1.00 96.31 158 PHE A C 1
ATOM 1194 O O . PHE A 1 158 ? 6.875 -8.429 -4.452 1.00 96.31 158 PHE A O 1
ATOM 1201 N N . ALA A 1 159 ? 5.065 -9.494 -3.673 1.00 95.19 159 ALA A N 1
ATOM 1202 C CA . ALA A 1 159 ? 5.721 -10.796 -3.536 1.00 95.19 159 ALA A CA 1
ATOM 1203 C C . ALA A 1 159 ? 6.163 -11.409 -4.880 1.00 95.19 159 ALA A C 1
ATOM 1205 O O . ALA A 1 159 ? 7.014 -12.295 -4.905 1.00 95.19 159 ALA A O 1
ATOM 1206 N N . ASN A 1 160 ? 5.584 -10.959 -6.000 1.00 95.19 160 ASN A N 1
ATOM 1207 C CA . ASN A 1 160 ? 5.877 -11.465 -7.344 1.00 95.19 160 ASN A CA 1
ATOM 1208 C C . ASN A 1 160 ? 6.571 -10.423 -8.237 1.00 95.19 160 ASN A C 1
ATOM 1210 O O . ASN A 1 160 ? 6.542 -10.542 -9.468 1.00 95.19 160 ASN A O 1
ATOM 1214 N N . GLN A 1 161 ? 7.205 -9.403 -7.650 1.00 92.25 161 GLN A N 1
ATOM 1215 C CA . GLN A 1 161 ? 8.025 -8.477 -8.422 1.00 92.25 161 GLN A CA 1
ATOM 1216 C C . GLN A 1 161 ? 9.212 -9.241 -9.049 1.00 92.25 161 GLN A C 1
ATOM 1218 O O . GLN A 1 161 ? 9.892 -10.003 -8.356 1.00 92.25 161 GLN A O 1
ATOM 1223 N N . PRO A 1 162 ? 9.493 -9.078 -10.356 1.00 88.19 162 PRO A N 1
ATOM 1224 C CA . PRO A 1 162 ? 10.683 -9.674 -10.950 1.00 88.19 162 PRO A CA 1
ATOM 1225 C C . PRO A 1 162 ? 11.958 -9.065 -10.341 1.00 88.19 162 PRO A C 1
ATOM 1227 O O . PRO A 1 162 ? 11.926 -7.912 -9.905 1.00 88.19 162 PRO A O 1
ATOM 1230 N N . PRO A 1 163 ? 13.094 -9.789 -10.367 1.00 84.19 163 PRO A N 1
ATOM 1231 C CA . PRO A 1 163 ? 14.378 -9.226 -9.971 1.00 84.19 163 PRO A CA 1
ATOM 1232 C C . PRO A 1 163 ? 14.690 -7.934 -10.732 1.00 84.19 163 PRO A C 1
ATOM 1234 O O . PRO A 1 163 ? 14.374 -7.816 -11.919 1.00 84.19 163 PRO A O 1
ATOM 1237 N N . GLU A 1 164 ? 15.349 -6.998 -10.054 1.00 77.69 164 GLU A N 1
ATOM 1238 C CA . GLU A 1 164 ? 15.874 -5.780 -10.674 1.00 77.69 164 GLU A CA 1
ATOM 1239 C C . GLU A 1 164 ? 16.824 -6.136 -11.834 1.00 77.69 164 GLU A C 1
ATOM 1241 O O . GLU A 1 164 ? 17.655 -7.043 -11.709 1.00 77.69 164 GLU A O 1
ATOM 1246 N N . GLY A 1 165 ? 16.700 -5.431 -12.964 1.00 58.41 165 GLY A N 1
ATOM 1247 C CA . GLY A 1 165 ? 17.441 -5.695 -14.202 1.00 58.41 165 GLY A CA 1
ATOM 1248 C C . GLY A 1 165 ? 17.686 -4.450 -15.038 1.00 58.41 165 GLY A C 1
ATOM 1249 O O . GLY A 1 165 ? 16.861 -3.512 -14.963 1.00 58.41 165 GLY A O 1
#

Solvent-accessible surface area (backbone atoms only — not comparable to full-atom values): 10512 Å² total; per-residue (Å²): 143,85,84,88,86,87,88,84,82,89,87,80,89,87,87,80,81,79,76,78,86,71,88,83,82,84,79,86,74,91,74,88,77,87,76,86,75,96,69,91,72,80,80,75,67,78,68,75,64,79,68,75,51,50,44,37,62,48,47,68,29,93,59,57,85,82,43,95,52,49,58,26,16,50,79,90,34,58,75,49,75,47,76,37,36,94,84,39,67,71,43,24,51,40,52,79,73,45,43,33,56,52,31,60,73,27,23,73,76,55,66,25,13,44,31,53,44,62,53,24,58,53,99,88,40,55,36,101,37,91,56,29,46,57,51,35,50,50,54,51,48,39,36,78,74,43,51,95,48,30,44,31,51,51,50,47,51,42,78,62,55,74,80,91,128

Sequence (165 aa):
MTDSERISTMLTSSGGGHRLLTRRQFLATSGVLALSGCLGGENNESTNAAVDDAVANAPDPDDPTSSTYARAGAADRPTVTYYGNWKCPYCADFSTDFLGNIVTDYVEPGDISLQFRALAYIDGEPFLASDAPRAAQGGLGVWNVAPETYWRYHEYVFANQPPEG

InterPro domains:
  IPR006311 Twin-arginine translocation pathway, signal sequence [PS51318] (1-49)
  IPR012336 Thioredoxin-like fold [PF13462] (78-136)
  IPR036249 Thioredoxin-like superfamily [SSF52833] (65-164)